Protein AF-A0A4P5Y2U1-F1 (afdb_monomer)

Radius of gyration: 18.34 Å; Cα contacts (8 Å, |Δi|>4): 33; chains: 1; bounding box: 46×25×49 Å

Foldseek 3Di:
DPVVVVVVVVVVVVVVVVVVVVVVVVLLLVLQVLLLCLPPVVCVVVCVVVSCVSCVVVVVCLVPHPCVVVSVVSNCVRNPDD

Mean predicted aligned error: 6.91 Å

pLDDT: mean 88.05, std 12.29, range [52.09, 97.31]

Solvent-accessible surface area (backbone atoms only — not comparable to full-atom values): 4649 Å² total; per-residue (Å²): 143,61,66,75,58,55,58,54,51,54,53,50,51,55,49,49,55,52,50,52,53,50,50,53,51,50,54,64,57,46,53,23,64,52,52,28,45,31,74,74,68,75,47,30,87,71,46,49,66,56,47,51,63,75,40,39,69,58,55,48,42,37,75,75,46,92,46,35,64,63,50,51,54,52,38,32,71,51,65,49,78,131

Secondary structure (DSSP, 8-state):
--HHHHHHHHHHHHHHHHHHHHHHHHHHHHHHHHHHHHHHHS-HHHHHHHHHHHTHHHHHHHHHSTTHHHHHHHHHHHH---

Sequence (82 aa):
MSDDRANRSESSWAFWLAATSAVLVLYVLGIGPVAWLALHTGVEAEIAPVAMVIYAPVVWLYNHTFLQEPLDWYIHLWIGYP

Structure (mmCIF, N/CA/C/O backbone):
data_AF-A0A4P5Y2U1-F1
#
_entry.id   AF-A0A4P5Y2U1-F1
#
loop_
_atom_site.group_PDB
_atom_sit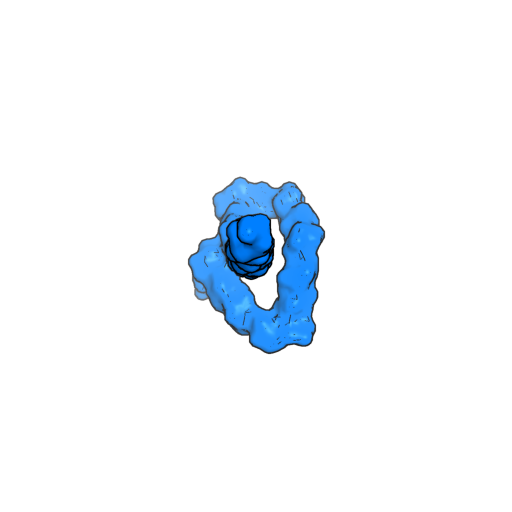e.id
_atom_site.type_symbol
_atom_site.label_atom_id
_atom_site.label_alt_id
_atom_site.label_comp_id
_atom_site.label_asym_id
_atom_site.label_entity_id
_atom_site.label_seq_id
_atom_site.pdbx_PDB_ins_code
_atom_site.Cartn_x
_atom_site.Cartn_y
_atom_site.Cartn_z
_atom_site.occupancy
_atom_site.B_iso_or_equiv
_atom_site.auth_seq_id
_atom_site.auth_comp_id
_atom_site.auth_asym_id
_atom_site.auth_atom_id
_atom_site.pdbx_PDB_model_num
ATOM 1 N N . MET A 1 1 ? 33.965 4.707 -32.922 1.00 52.09 1 MET A N 1
ATOM 2 C CA . MET A 1 1 ? 33.594 5.540 -31.752 1.00 52.09 1 MET A CA 1
ATOM 3 C C . MET A 1 1 ? 32.071 5.730 -31.683 1.00 52.09 1 MET A C 1
ATOM 5 O O . MET A 1 1 ? 31.596 6.829 -31.423 1.00 52.09 1 MET A O 1
ATOM 9 N N . SER A 1 2 ? 31.312 4.653 -31.931 1.00 57.28 2 SER A N 1
ATOM 10 C CA . SER A 1 2 ? 29.837 4.648 -31.963 1.00 57.28 2 SER A CA 1
ATOM 11 C C . SER A 1 2 ? 29.240 3.644 -30.967 1.00 57.28 2 SER A C 1
ATOM 13 O O . SER A 1 2 ? 28.112 3.834 -30.523 1.00 57.28 2 SER A O 1
ATOM 15 N N . ASP A 1 3 ? 30.021 2.647 -30.539 1.00 60.03 3 ASP A N 1
ATOM 16 C CA . ASP A 1 3 ? 29.549 1.552 -29.681 1.00 60.03 3 ASP A CA 1
ATOM 17 C C . ASP A 1 3 ? 29.389 1.959 -28.204 1.00 60.03 3 ASP A C 1
ATOM 19 O O . ASP A 1 3 ? 28.499 1.472 -27.509 1.00 60.03 3 ASP A O 1
ATOM 23 N N . ASP A 1 4 ? 30.147 2.955 -27.730 1.00 60.75 4 ASP A N 1
ATOM 24 C CA . ASP A 1 4 ? 30.064 3.436 -26.340 1.00 60.75 4 ASP A CA 1
ATOM 25 C C . ASP A 1 4 ? 28.740 4.141 -25.997 1.00 60.75 4 ASP A C 1
ATOM 27 O O . ASP A 1 4 ? 28.377 4.256 -24.822 1.00 60.75 4 ASP A O 1
ATOM 31 N N . ARG A 1 5 ? 28.013 4.652 -27.002 1.00 58.34 5 ARG A N 1
ATOM 32 C CA . ARG A 1 5 ? 26.706 5.301 -26.791 1.00 58.34 5 ARG A CA 1
ATOM 33 C C . ARG A 1 5 ? 25.572 4.287 -26.689 1.00 58.34 5 ARG A C 1
ATOM 35 O O . ARG A 1 5 ? 24.677 4.487 -25.871 1.00 58.34 5 ARG A O 1
ATOM 42 N N . ALA A 1 6 ? 25.630 3.211 -27.474 1.00 60.19 6 ALA A N 1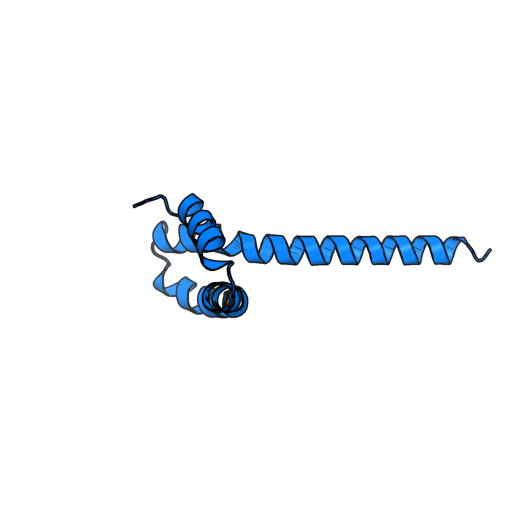
ATOM 43 C CA . ALA A 1 6 ? 24.634 2.143 -27.431 1.00 60.19 6 ALA A CA 1
ATOM 44 C C . ALA A 1 6 ? 24.651 1.436 -26.066 1.00 60.19 6 ALA A C 1
ATOM 46 O O . ALA A 1 6 ? 23.613 1.330 -25.417 1.00 60.19 6 ALA A O 1
ATOM 47 N N . ASN A 1 7 ? 25.844 1.111 -25.558 1.00 59.84 7 ASN A N 1
ATOM 48 C CA . ASN A 1 7 ? 25.994 0.403 -24.285 1.00 59.84 7 ASN A CA 1
ATOM 49 C C . ASN A 1 7 ? 25.512 1.235 -23.066 1.00 59.84 7 ASN A C 1
ATOM 51 O O . ASN A 1 7 ? 24.900 0.709 -22.137 1.00 59.84 7 ASN A O 1
ATOM 55 N N . ARG A 1 8 ? 25.701 2.569 -23.073 1.00 60.78 8 ARG A N 1
ATOM 56 C CA . ARG A 1 8 ? 25.146 3.462 -22.024 1.00 60.78 8 ARG A CA 1
ATOM 57 C C . ARG A 1 8 ? 23.625 3.599 -22.089 1.00 60.78 8 ARG A C 1
ATOM 59 O O . ARG A 1 8 ? 22.976 3.716 -21.049 1.00 60.78 8 ARG A O 1
ATOM 66 N N . SER A 1 9 ? 23.066 3.613 -23.297 1.00 62.53 9 SER A N 1
ATOM 67 C CA . SER A 1 9 ? 21.622 3.686 -23.533 1.00 62.53 9 SER A CA 1
ATOM 68 C C . SER A 1 9 ? 20.910 2.424 -23.037 1.00 62.53 9 SER A C 1
ATOM 70 O O . SER A 1 9 ? 19.922 2.527 -22.311 1.00 62.53 9 SER A O 1
ATOM 72 N N . 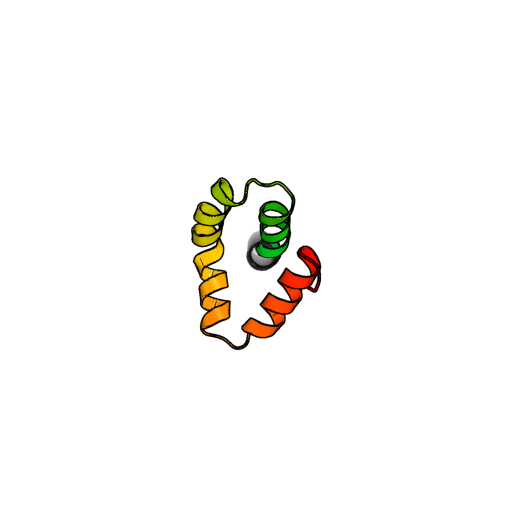GLU A 1 10 ? 21.435 1.238 -23.361 1.00 68.81 10 GLU A N 1
ATOM 73 C CA . GLU A 1 10 ? 20.878 -0.043 -22.900 1.00 68.81 10 GLU A CA 1
ATOM 74 C C . GLU A 1 10 ? 20.968 -0.200 -21.379 1.00 68.81 10 GLU A C 1
ATOM 76 O O . GLU A 1 10 ? 19.987 -0.576 -20.737 1.00 68.81 10 GLU A O 1
ATOM 81 N N . SER A 1 11 ? 22.105 0.176 -20.782 1.00 74.25 11 SER A N 1
ATOM 82 C CA . SER A 1 11 ? 22.287 0.158 -19.326 1.00 74.25 11 SER A CA 1
ATOM 83 C C . SER A 1 11 ? 21.292 1.073 -18.599 1.00 74.25 11 SER A C 1
ATOM 85 O O . SER A 1 11 ? 20.722 0.687 -17.577 1.00 74.25 11 SER A O 1
ATOM 87 N N . SER A 1 12 ? 21.023 2.257 -19.157 1.00 85.75 12 SER A N 1
ATOM 88 C CA . SER A 1 12 ? 20.057 3.200 -18.586 1.00 85.75 12 SER A CA 1
ATOM 89 C C . SER A 1 12 ? 18.627 2.662 -18.663 1.00 85.75 12 SER A C 1
ATOM 91 O O . SER A 1 12 ? 17.876 2.772 -17.698 1.00 85.75 12 SER A O 1
ATOM 93 N N . TRP A 1 13 ? 18.244 2.045 -19.783 1.00 90.31 13 TRP A N 1
ATOM 94 C CA . TRP A 1 13 ? 16.907 1.470 -19.953 1.00 90.31 13 TRP A CA 1
ATOM 95 C C . TRP A 1 13 ? 16.658 0.279 -19.021 1.00 90.31 13 TRP A C 1
ATOM 97 O O . TRP A 1 13 ? 15.613 0.210 -18.374 1.00 90.31 13 TRP A O 1
ATOM 107 N N . ALA A 1 14 ? 17.638 -0.620 -18.888 1.00 90.50 14 ALA A N 1
ATOM 108 C CA . ALA A 1 14 ? 17.561 -1.737 -17.951 1.00 90.50 14 ALA A CA 1
ATOM 109 C C . ALA A 1 14 ? 17.417 -1.252 -16.498 1.00 90.50 14 ALA A C 1
ATOM 111 O O . ALA A 1 14 ? 16.598 -1.786 -15.748 1.00 90.50 14 ALA A O 1
ATOM 112 N N . PHE A 1 15 ? 18.157 -0.202 -16.118 1.00 93.75 15 PHE A N 1
ATOM 113 C CA . PHE A 1 15 ? 18.024 0.423 -14.803 1.00 93.75 15 PHE A CA 1
ATOM 114 C C . PHE A 1 15 ? 16.612 0.968 -14.573 1.00 93.75 15 PHE A C 1
ATOM 116 O O . PHE A 1 15 ? 16.014 0.676 -13.541 1.00 93.75 15 PHE A O 1
ATOM 123 N N . TRP A 1 16 ? 16.054 1.710 -15.534 1.00 94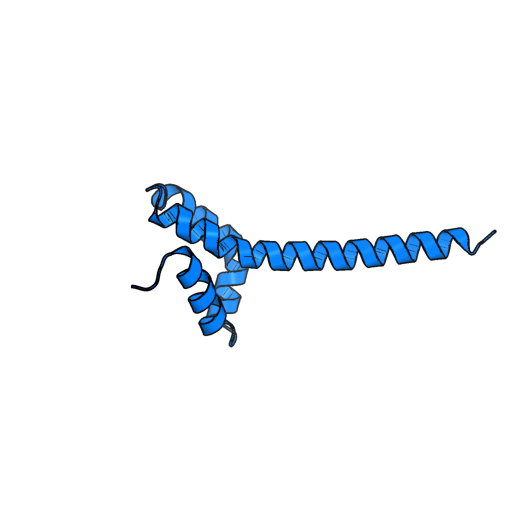.75 16 TRP A N 1
ATOM 124 C CA . TRP A 1 16 ? 14.705 2.261 -15.400 1.00 94.75 16 TRP A CA 1
ATOM 125 C C . TRP A 1 16 ? 13.635 1.175 -15.309 1.00 94.75 16 TRP A C 1
ATOM 127 O O . TRP A 1 16 ? 12.770 1.266 -14.445 1.00 94.75 16 TRP A O 1
ATOM 137 N N . LEU A 1 17 ? 13.721 0.111 -16.111 1.00 94.88 17 LEU A N 1
ATOM 138 C CA . LEU A 1 17 ? 12.787 -1.016 -16.016 1.00 94.88 17 LEU A CA 1
ATOM 139 C C . LEU A 1 17 ? 12.837 -1.699 -14.644 1.00 94.88 17 LEU A C 1
ATOM 141 O O . LEU A 1 17 ? 11.790 -1.980 -14.053 1.00 94.88 17 LEU A O 1
ATOM 145 N N . ALA A 1 18 ? 14.041 -1.943 -14.123 1.00 95.31 18 ALA A N 1
ATOM 146 C CA . ALA A 1 18 ? 14.221 -2.526 -12.799 1.00 95.31 18 ALA A CA 1
ATOM 147 C C . ALA A 1 18 ? 13.708 -1.587 -11.698 1.00 95.31 18 ALA A C 1
ATOM 149 O O . ALA A 1 18 ? 12.971 -2.024 -10.817 1.00 95.31 18 ALA A O 1
ATOM 150 N N . ALA A 1 19 ? 14.038 -0.296 -11.775 1.00 95.88 19 ALA A N 1
ATOM 151 C CA . ALA A 1 19 ? 13.607 0.711 -10.814 1.00 95.88 19 ALA A CA 1
ATOM 152 C C . ALA A 1 19 ? 12.082 0.866 -10.806 1.00 95.88 19 ALA A C 1
ATOM 154 O O . ALA A 1 19 ? 11.473 0.827 -9.741 1.00 95.88 19 ALA A O 1
ATOM 155 N N . THR A 1 20 ? 11.445 0.972 -11.974 1.00 96.62 20 THR A N 1
ATOM 156 C CA . THR A 1 20 ? 9.984 1.052 -12.086 1.00 96.62 20 THR A CA 1
ATOM 157 C C . THR A 1 20 ? 9.320 -0.193 -11.510 1.00 96.62 20 THR A C 1
ATOM 159 O O . THR A 1 20 ? 8.381 -0.071 -10.727 1.00 96.62 20 THR A O 1
ATOM 162 N N . SER A 1 21 ? 9.829 -1.382 -11.833 1.00 95.56 21 SER A N 1
ATOM 163 C CA . SER A 1 21 ? 9.293 -2.635 -11.289 1.00 95.56 21 SER A CA 1
ATOM 164 C C . SER A 1 21 ? 9.435 -2.689 -9.767 1.00 95.56 21 SER A C 1
ATOM 166 O O . SER A 1 21 ? 8.480 -3.020 -9.068 1.00 95.56 21 SER A O 1
ATOM 168 N N . ALA A 1 22 ? 10.596 -2.295 -9.237 1.00 96.50 22 ALA A N 1
ATOM 169 C CA . ALA A 1 22 ? 10.837 -2.231 -7.800 1.00 96.50 22 ALA A CA 1
ATOM 170 C C . ALA A 1 22 ? 9.901 -1.230 -7.108 1.00 96.50 22 ALA A C 1
ATOM 172 O O . ALA A 1 22 ? 9.332 -1.553 -6.070 1.00 96.50 22 ALA A O 1
ATOM 173 N N . VAL A 1 23 ? 9.686 -0.049 -7.695 1.00 97.31 23 VAL A N 1
ATOM 174 C CA . VAL A 1 23 ? 8.758 0.961 -7.166 1.00 97.31 23 VAL A CA 1
ATOM 175 C C . VAL A 1 23 ? 7.327 0.431 -7.130 1.00 97.31 23 VAL A C 1
ATOM 177 O O . VAL A 1 23 ? 6.652 0.619 -6.124 1.00 97.31 23 VAL A O 1
ATOM 180 N N . LEU A 1 24 ? 6.867 -0.266 -8.173 1.00 95.44 24 LEU A N 1
ATOM 181 C CA . LEU A 1 24 ? 5.525 -0.861 -8.193 1.00 95.44 24 LEU A CA 1
ATOM 182 C C . LEU A 1 24 ? 5.355 -1.930 -7.109 1.00 95.44 24 LEU A C 1
ATOM 184 O O . LEU A 1 24 ? 4.338 -1.947 -6.418 1.00 95.44 24 LEU A O 1
ATOM 188 N N . VAL A 1 25 ? 6.359 -2.791 -6.928 1.00 94.25 25 VAL A N 1
ATOM 189 C CA . VAL A 1 25 ? 6.345 -3.806 -5.867 1.00 94.25 25 VAL A CA 1
ATOM 190 C C . VAL A 1 25 ? 6.339 -3.142 -4.492 1.00 94.25 25 VAL A C 1
ATOM 192 O O . VAL A 1 25 ? 5.496 -3.472 -3.665 1.00 94.25 25 VAL A O 1
ATOM 195 N N . LEU A 1 26 ? 7.223 -2.171 -4.252 1.00 96.56 26 LEU A N 1
ATOM 196 C CA . LEU A 1 26 ? 7.281 -1.433 -2.987 1.00 96.56 26 LEU A CA 1
ATOM 197 C C . LEU A 1 26 ? 5.987 -0.673 -2.702 1.00 96.56 26 LEU A C 1
ATOM 199 O O . LEU A 1 26 ? 5.560 -0.618 -1.553 1.00 96.56 26 LEU A O 1
ATOM 203 N N . TYR A 1 27 ? 5.352 -0.127 -3.737 1.00 96.00 27 TYR A N 1
ATOM 204 C CA . TYR A 1 27 ? 4.046 0.501 -3.625 1.00 96.00 27 TYR A CA 1
ATOM 205 C C . TYR A 1 27 ? 3.007 -0.507 -3.129 1.00 96.00 27 TYR A C 1
ATOM 207 O O . TYR A 1 27 ? 2.411 -0.268 -2.090 1.00 96.00 27 TYR A O 1
ATOM 215 N N . VAL A 1 28 ? 2.847 -1.671 -3.768 1.00 94.69 28 VAL A N 1
ATOM 216 C CA . VAL A 1 28 ? 1.889 -2.691 -3.291 1.00 94.69 28 VAL A CA 1
ATOM 217 C C . VAL A 1 28 ? 2.227 -3.155 -1.873 1.00 94.69 28 VAL A C 1
ATOM 219 O O . VAL A 1 28 ? 1.340 -3.250 -1.029 1.00 94.69 28 VAL A O 1
ATOM 222 N N . LEU A 1 29 ? 3.508 -3.386 -1.574 1.00 94.56 29 LEU A N 1
ATOM 223 C CA . LEU A 1 29 ? 3.944 -3.817 -0.246 1.00 94.56 29 LEU A CA 1
ATOM 224 C C . LEU A 1 29 ? 3.726 -2.740 0.832 1.00 94.56 29 LEU A C 1
ATOM 226 O O . LEU A 1 29 ? 3.538 -3.077 2.000 1.00 94.56 29 LEU A O 1
ATOM 230 N N . GLY A 1 30 ? 3.681 -1.459 0.471 1.00 95.75 30 GLY A N 1
ATOM 231 C CA . GLY A 1 30 ? 3.458 -0.359 1.409 1.00 95.75 30 GLY A CA 1
ATOM 232 C C . GLY A 1 30 ? 2.102 -0.390 2.124 1.00 95.75 30 GLY A C 1
ATOM 233 O O . GLY A 1 30 ? 1.987 0.179 3.212 1.00 95.75 30 GLY A O 1
ATOM 234 N N . ILE A 1 31 ? 1.091 -1.084 1.581 1.00 94.25 31 ILE A N 1
ATOM 235 C CA . ILE A 1 31 ? -0.247 -1.149 2.193 1.00 94.25 31 ILE A CA 1
ATOM 236 C C . ILE A 1 31 ? -0.234 -1.834 3.569 1.00 94.25 31 ILE A C 1
ATOM 238 O O . ILE A 1 31 ? -0.982 -1.440 4.459 1.00 94.25 31 ILE A O 1
ATOM 242 N N . GLY A 1 32 ? 0.659 -2.807 3.770 1.00 93.75 32 GLY A N 1
ATOM 243 C CA . GLY A 1 32 ? 0.796 -3.555 5.022 1.00 93.75 32 GLY A CA 1
ATOM 244 C C . GLY A 1 32 ? 1.245 -2.685 6.205 1.00 93.75 32 GLY A C 1
ATOM 245 O O . GLY A 1 32 ? 0.496 -2.558 7.174 1.00 93.75 32 GLY A O 1
ATOM 246 N N . PRO A 1 33 ? 2.412 -2.013 6.127 1.00 94.25 33 PRO A N 1
ATOM 247 C CA . PRO A 1 33 ? 2.846 -1.057 7.145 1.00 94.25 33 PRO A CA 1
ATOM 248 C C . PRO A 1 33 ? 1.823 0.050 7.418 1.00 94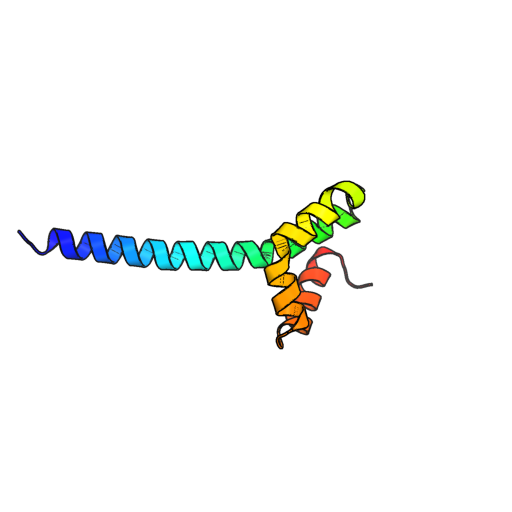.25 33 PRO A C 1
ATOM 250 O O . PRO A 1 33 ? 1.671 0.474 8.560 1.00 94.25 33 PRO A O 1
ATOM 253 N N . VAL A 1 34 ? 1.114 0.521 6.385 1.00 93.88 34 VAL A N 1
ATOM 254 C CA . VAL A 1 34 ? 0.071 1.549 6.535 1.00 93.88 34 VAL A CA 1
ATOM 255 C C . VAL A 1 34 ? -1.132 1.009 7.309 1.00 93.88 34 VAL A C 1
ATOM 257 O O . VAL A 1 34 ? -1.622 1.694 8.205 1.00 93.88 34 VAL A O 1
ATOM 260 N N . ALA A 1 35 ? -1.566 -0.223 7.031 1.00 91.25 35 ALA A N 1
ATOM 261 C CA . ALA A 1 35 ? -2.613 -0.892 7.801 1.00 91.25 35 ALA A CA 1
ATOM 262 C C . ALA A 1 35 ? -2.187 -1.113 9.262 1.00 91.25 35 ALA A C 1
ATOM 264 O O . ALA A 1 35 ? -2.954 -0.830 10.182 1.00 91.25 35 ALA A O 1
ATOM 265 N N . TRP A 1 36 ? -0.940 -1.539 9.492 1.00 93.88 36 TRP A N 1
ATOM 266 C CA . TRP A 1 36 ? -0.390 -1.657 10.842 1.00 93.88 36 TRP A CA 1
ATOM 267 C C . TRP A 1 36 ? -0.408 -0.318 11.580 1.00 93.88 36 TRP A C 1
ATOM 269 O O . TRP A 1 36 ? -0.884 -0.255 12.714 1.00 93.88 36 TRP A O 1
ATOM 279 N N . LEU A 1 37 ? 0.057 0.752 10.924 1.00 92.69 37 LEU A N 1
ATOM 280 C CA . LEU A 1 37 ? 0.100 2.097 11.490 1.00 92.69 37 LEU A CA 1
ATOM 281 C C . LEU A 1 37 ? -1.302 2.577 11.880 1.00 92.69 37 LEU A C 1
ATOM 283 O O . LEU A 1 37 ? -1.473 3.069 12.996 1.00 92.69 37 LEU A O 1
ATOM 287 N N . ALA A 1 38 ? -2.293 2.390 11.002 1.00 89.81 38 ALA A N 1
ATOM 288 C CA . ALA A 1 38 ? -3.683 2.768 11.256 1.00 89.81 38 ALA A CA 1
ATOM 289 C C . ALA A 1 38 ? -4.192 2.143 12.558 1.00 89.81 38 ALA A C 1
ATOM 291 O O . ALA A 1 38 ? -4.657 2.855 13.447 1.00 89.81 38 ALA A O 1
ATOM 292 N N . LEU A 1 39 ? -4.010 0.829 12.696 1.00 88.44 39 LEU A N 1
ATOM 293 C CA . LEU A 1 39 ? -4.550 0.060 13.814 1.00 88.44 39 LEU A CA 1
ATOM 294 C C . LEU A 1 39 ? -3.783 0.261 15.126 1.00 88.44 39 LEU A C 1
ATOM 296 O O . LEU A 1 39 ? -4.388 0.241 16.193 1.00 88.44 39 LEU A O 1
ATOM 300 N N . HIS A 1 40 ? -2.461 0.453 15.074 1.00 89.12 40 HIS A N 1
ATOM 301 C CA . HIS A 1 40 ? -1.617 0.416 16.276 1.00 89.12 40 HIS A CA 1
ATOM 302 C C . HIS A 1 40 ? -1.243 1.789 16.835 1.00 89.12 40 HIS A C 1
ATOM 304 O O . HIS A 1 40 ? -0.766 1.867 17.966 1.00 89.12 40 HIS A O 1
ATOM 310 N N . THR A 1 41 ? -1.434 2.873 16.078 1.00 89.56 41 THR A N 1
ATOM 311 C CA . THR A 1 41 ? -1.019 4.219 16.524 1.00 89.56 41 THR A CA 1
ATOM 312 C C . THR A 1 41 ? -2.175 5.185 16.766 1.00 89.56 41 THR A C 1
ATOM 314 O O . THR A 1 41 ? -1.945 6.309 17.202 1.00 89.56 41 THR A O 1
ATOM 317 N N . GLY A 1 42 ? -3.421 4.756 16.537 1.00 86.50 42 GLY A N 1
A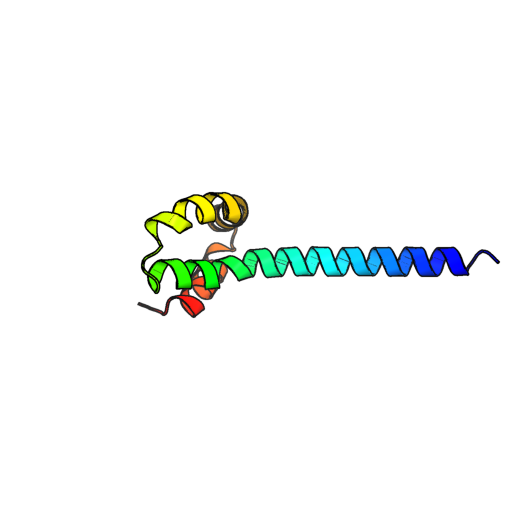TOM 318 C CA . GLY A 1 42 ? -4.616 5.562 16.810 1.00 86.50 42 GLY A CA 1
ATOM 319 C C . GLY A 1 42 ? -4.831 6.734 15.845 1.00 86.50 42 GLY A C 1
ATOM 320 O O . GLY A 1 42 ? -5.757 7.514 16.041 1.00 86.50 42 GLY A O 1
ATOM 321 N N . VAL A 1 43 ? -4.014 6.850 14.791 1.00 90.69 43 VAL A N 1
ATOM 322 C CA . VAL A 1 43 ? -4.135 7.884 13.744 1.00 90.69 43 VAL A CA 1
ATOM 323 C C . VAL A 1 43 ? -4.996 7.435 12.558 1.00 90.69 43 VAL A C 1
ATOM 325 O O . VAL A 1 43 ? -5.010 8.097 11.523 1.00 90.69 43 VAL A O 1
ATOM 328 N N . GLU A 1 44 ? -5.713 6.312 12.679 1.00 89.00 44 GLU A N 1
ATOM 329 C CA . GLU A 1 44 ? -6.567 5.751 11.621 1.00 89.00 44 GLU A CA 1
ATOM 330 C C . GLU A 1 44 ? -7.465 6.811 10.974 1.00 89.00 44 GLU A C 1
ATOM 332 O O . GLU A 1 44 ? -7.504 6.915 9.751 1.00 89.00 44 GLU A O 1
ATOM 337 N N . ALA A 1 45 ? -8.125 7.645 11.783 1.00 89.38 45 ALA A N 1
ATOM 338 C CA . ALA A 1 45 ? -9.043 8.671 11.292 1.00 89.38 45 ALA A CA 1
ATOM 339 C C . ALA A 1 45 ? -8.368 9.703 10.367 1.00 89.38 45 ALA A C 1
ATOM 341 O O . ALA A 1 45 ? -9.012 10.249 9.472 1.00 89.38 45 ALA A O 1
ATOM 342 N N . GLU A 1 46 ? -7.075 9.959 10.564 1.00 91.50 46 GLU A N 1
ATOM 343 C CA . GLU A 1 46 ? -6.295 10.907 9.767 1.00 91.50 46 GLU A CA 1
ATOM 344 C C . GLU A 1 46 ? -5.716 10.240 8.517 1.00 91.50 46 GLU A C 1
ATOM 346 O O . GLU A 1 46 ? -5.721 10.827 7.431 1.00 91.50 46 GLU A O 1
ATOM 351 N N . ILE A 1 47 ? -5.229 9.002 8.654 1.00 91.31 47 ILE A N 1
ATOM 352 C CA . ILE A 1 47 ? -4.489 8.338 7.580 1.00 91.31 47 ILE A CA 1
ATOM 353 C C . ILE A 1 47 ? -5.376 7.517 6.647 1.00 91.31 47 ILE A C 1
ATOM 355 O O . ILE A 1 47 ? -5.039 7.398 5.473 1.00 91.31 47 ILE A O 1
ATOM 359 N N . ALA A 1 48 ? -6.506 6.978 7.113 1.00 89.00 48 ALA A N 1
ATOM 360 C CA . ALA A 1 48 ? -7.374 6.118 6.310 1.00 89.00 48 ALA A CA 1
ATOM 361 C C . ALA A 1 48 ? -7.926 6.810 5.048 1.00 89.00 48 ALA A C 1
ATOM 363 O O . ALA A 1 48 ? -7.865 6.193 3.981 1.00 89.00 48 ALA A O 1
ATOM 364 N N . PRO A 1 49 ? -8.382 8.083 5.084 1.00 93.38 49 PRO A N 1
ATOM 365 C CA . PRO A 1 49 ? -8.852 8.767 3.878 1.00 93.38 49 PRO A CA 1
ATOM 366 C C . PRO A 1 49 ? -7.738 8.931 2.840 1.00 93.38 49 PRO A C 1
ATOM 368 O O . PRO A 1 49 ? -7.937 8.691 1.650 1.00 93.38 49 PRO A O 1
ATOM 371 N N . VAL A 1 50 ? -6.540 9.304 3.297 1.00 93.62 50 VAL A N 1
ATOM 372 C CA . VAL A 1 50 ? -5.373 9.501 2.430 1.00 93.62 50 VAL A CA 1
ATOM 373 C C . VAL A 1 50 ? -4.894 8.162 1.869 1.00 93.62 50 VAL A C 1
ATOM 375 O O . VAL A 1 50 ? -4.636 8.050 0.671 1.00 93.62 50 VAL A O 1
ATOM 378 N N . ALA A 1 51 ? -4.836 7.128 2.707 1.00 93.19 51 ALA A N 1
ATOM 379 C CA . ALA A 1 51 ? -4.465 5.779 2.312 1.00 93.19 51 ALA A CA 1
ATOM 380 C C . ALA A 1 51 ? -5.445 5.202 1.281 1.00 93.19 51 ALA A C 1
ATOM 382 O O . ALA A 1 51 ? -4.991 4.640 0.290 1.00 93.19 51 ALA A O 1
ATOM 383 N N . MET A 1 52 ? -6.760 5.400 1.442 1.00 92.81 52 MET A N 1
ATOM 384 C CA . MET A 1 52 ? -7.753 4.971 0.447 1.00 92.81 52 MET A CA 1
ATOM 385 C C . MET A 1 52 ? -7.512 5.598 -0.925 1.00 92.81 52 MET A C 1
ATOM 387 O O . MET A 1 52 ? -7.651 4.914 -1.934 1.00 92.81 52 MET A O 1
ATOM 391 N N . VAL A 1 53 ? -7.129 6.876 -0.977 1.00 96.44 53 VAL A N 1
ATOM 392 C CA . VAL A 1 53 ? -6.829 7.554 -2.246 1.00 96.44 53 VAL A CA 1
ATOM 393 C C . VAL A 1 53 ? -5.518 7.042 -2.841 1.00 96.44 53 VAL A C 1
ATOM 395 O O . VAL A 1 53 ? -5.482 6.675 -4.015 1.00 96.44 53 VAL A O 1
ATOM 398 N N . ILE A 1 54 ? -4.449 6.976 -2.040 1.00 96.19 54 ILE A N 1
ATOM 399 C CA . ILE A 1 54 ? -3.122 6.537 -2.498 1.00 96.19 54 ILE A CA 1
ATOM 400 C C . ILE A 1 54 ? -3.162 5.088 -2.979 1.00 96.19 54 ILE A C 1
ATOM 402 O O . ILE A 1 54 ? -2.562 4.784 -4.007 1.00 96.19 54 ILE A O 1
ATOM 406 N N . TYR A 1 55 ? -3.872 4.209 -2.270 1.00 95.75 55 TYR A N 1
ATOM 407 C CA . TYR A 1 55 ? -3.973 2.778 -2.559 1.00 95.75 55 TYR A CA 1
ATOM 408 C C . TYR A 1 55 ? -5.226 2.391 -3.350 1.00 95.75 55 TYR A C 1
ATOM 410 O O . TYR A 1 55 ? -5.473 1.199 -3.530 1.00 95.75 55 TYR A O 1
ATOM 418 N N . ALA A 1 56 ? -5.989 3.348 -3.890 1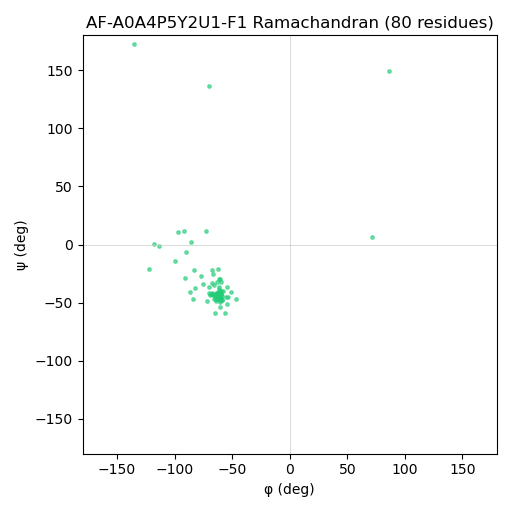.00 96.25 56 ALA A N 1
ATOM 419 C CA . ALA A 1 56 ? -7.164 3.057 -4.716 1.00 96.25 56 ALA A CA 1
ATOM 420 C C . ALA A 1 56 ? -6.882 2.053 -5.857 1.00 96.25 56 ALA A C 1
ATOM 422 O O . ALA A 1 56 ? -7.692 1.146 -6.047 1.00 96.25 56 ALA A O 1
ATOM 423 N N . PRO A 1 57 ? -5.739 2.113 -6.575 1.00 96.50 57 PRO A N 1
ATOM 424 C CA . PRO A 1 57 ? -5.373 1.079 -7.544 1.00 96.50 57 PRO A CA 1
ATOM 425 C C . PRO A 1 57 ? -5.233 -0.325 -6.939 1.00 96.50 57 PRO A C 1
ATOM 427 O O . PRO A 1 57 ? -5.677 -1.301 -7.540 1.00 96.50 57 PRO A O 1
ATOM 430 N N . VAL A 1 58 ? -4.649 -0.444 -5.743 1.00 95.00 58 VAL A N 1
ATOM 431 C CA . VAL A 1 58 ? -4.504 -1.732 -5.041 1.00 95.00 58 VAL A CA 1
ATOM 432 C C . VAL A 1 58 ? -5.869 -2.250 -4.597 1.00 95.00 58 VAL A C 1
ATOM 434 O O . VAL A 1 58 ? -6.174 -3.420 -4.805 1.00 95.00 58 VAL A O 1
ATOM 437 N N . VAL A 1 59 ? -6.731 -1.372 -4.077 1.00 93.69 59 VAL A N 1
ATOM 438 C CA . VAL A 1 59 ? -8.125 -1.699 -3.737 1.00 93.69 59 VAL A CA 1
ATOM 439 C C . VAL A 1 59 ? -8.905 -2.131 -4.981 1.00 93.69 59 VAL A C 1
ATOM 441 O O . VAL A 1 59 ? -9.716 -3.053 -4.930 1.00 93.69 59 VAL A O 1
ATOM 444 N N . TRP A 1 60 ? -8.661 -1.506 -6.131 1.00 95.81 60 TRP A N 1
ATOM 445 C CA . TRP A 1 60 ? -9.277 -1.931 -7.382 1.00 95.81 60 TRP A CA 1
ATOM 446 C C . TRP A 1 60 ? -8.824 -3.342 -7.776 1.00 95.81 60 TRP A C 1
ATOM 448 O O . TRP A 1 60 ? -9.679 -4.181 -8.063 1.00 95.81 60 TRP A O 1
ATOM 458 N N . LEU A 1 61 ? -7.516 -3.626 -7.721 1.00 94.19 61 LEU A N 1
ATOM 459 C CA . LEU A 1 61 ? -6.957 -4.954 -8.002 1.00 94.19 61 LEU A CA 1
ATOM 460 C C . LEU A 1 61 ? -7.525 -6.019 -7.064 1.00 94.19 61 LEU A C 1
ATOM 462 O O . LEU A 1 61 ? -7.916 -7.088 -7.530 1.00 94.19 61 LEU A O 1
ATOM 466 N N . TYR A 1 62 ? -7.615 -5.704 -5.774 1.00 93.25 62 TYR A N 1
ATOM 467 C CA . TYR A 1 62 ? -8.221 -6.557 -4.757 1.00 93.25 62 TYR A CA 1
ATOM 468 C C . TYR A 1 62 ? -9.647 -6.977 -5.138 1.00 93.25 62 TYR A C 1
ATOM 470 O O . TYR A 1 62 ? -9.985 -8.152 -5.066 1.00 93.25 62 TYR A O 1
ATOM 478 N N . ASN A 1 63 ? -10.461 -6.029 -5.609 1.00 95.19 63 ASN A N 1
ATOM 479 C CA . ASN A 1 63 ? -11.877 -6.261 -5.906 1.00 95.19 63 ASN A CA 1
ATOM 480 C C . ASN A 1 63 ? -12.154 -6.881 -7.287 1.00 95.19 63 ASN A C 1
ATOM 482 O O . ASN A 1 63 ? -13.231 -7.432 -7.496 1.00 95.19 63 ASN A O 1
ATOM 486 N N . HIS A 1 64 ? -11.237 -6.750 -8.251 1.00 95.50 64 HIS A N 1
ATOM 487 C CA . HIS A 1 64 ? -11.503 -7.095 -9.659 1.00 95.50 64 HIS A CA 1
ATOM 488 C C . HIS A 1 64 ? -10.614 -8.213 -10.207 1.00 95.50 64 HIS A C 1
ATOM 490 O O . HIS A 1 64 ? -10.729 -8.572 -11.379 1.00 95.50 64 HIS A O 1
ATOM 496 N N . THR A 1 65 ? -9.712 -8.762 -9.396 1.00 94.19 65 THR A N 1
ATOM 497 C CA . THR A 1 65 ? -8.785 -9.816 -9.822 1.00 94.19 65 THR A CA 1
ATOM 498 C C . THR A 1 65 ? -8.704 -10.933 -8.786 1.0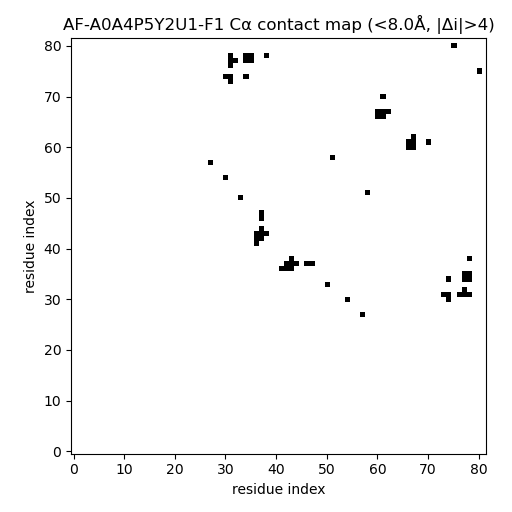0 94.19 65 THR A C 1
ATOM 500 O O . THR A 1 65 ? -9.199 -10.808 -7.671 1.00 94.19 65 THR A O 1
ATOM 503 N N . PHE A 1 66 ? -8.012 -12.020 -9.125 1.00 92.94 66 PHE A N 1
ATOM 504 C CA . PHE A 1 66 ? -7.739 -13.134 -8.208 1.00 92.94 66 PHE A CA 1
ATOM 505 C C . PHE A 1 66 ? -6.694 -12.801 -7.121 1.00 92.94 66 PHE A C 1
ATOM 507 O O . PHE A 1 66 ? -6.195 -13.700 -6.451 1.00 92.94 66 PHE A O 1
ATOM 514 N N . LEU A 1 67 ? -6.326 -11.524 -6.957 1.00 92.44 67 LEU A N 1
ATOM 515 C CA . LEU A 1 67 ? -5.341 -11.071 -5.971 1.00 92.44 67 LEU A CA 1
ATOM 516 C C . LEU A 1 67 ? -5.937 -10.797 -4.587 1.00 92.44 67 LEU A C 1
ATOM 518 O O . LEU A 1 67 ? -5.200 -10.395 -3.693 1.00 92.44 67 LEU A O 1
ATOM 522 N N . GLN A 1 68 ? -7.235 -11.020 -4.396 1.00 93.31 68 GLN A N 1
ATOM 523 C CA . GLN A 1 68 ? -7.905 -10.790 -3.120 1.00 93.31 68 GLN A CA 1
ATOM 524 C C . GLN A 1 68 ? -7.248 -11.573 -1.970 1.00 93.31 68 GLN A C 1
ATOM 526 O O . GLN A 1 68 ? -6.725 -10.984 -1.029 1.00 93.31 68 GLN A O 1
ATOM 531 N N . GLU A 1 69 ? -7.194 -12.901 -2.098 1.00 93.25 69 GLU A N 1
ATOM 532 C CA . GLU A 1 69 ? -6.630 -13.804 -1.089 1.00 93.25 69 GLU A CA 1
ATOM 533 C C . GLU A 1 69 ? -5.149 -13.525 -0.764 1.00 93.25 69 GLU A C 1
ATOM 535 O O . GLU A 1 69 ? -4.817 -13.413 0.418 1.00 93.25 69 GLU A O 1
ATOM 540 N N . PRO A 1 70 ? -4.234 -13.352 -1.744 1.00 94.06 70 PRO A N 1
ATOM 541 C CA . PRO A 1 70 ? -2.847 -13.034 -1.418 1.00 94.06 70 PRO A CA 1
ATOM 542 C C . PRO A 1 70 ? -2.679 -11.644 -0.790 1.00 94.06 70 PRO A C 1
ATOM 544 O O . PRO A 1 70 ? -1.798 -11.474 0.054 1.00 94.06 70 PRO A O 1
ATOM 547 N N . LEU A 1 71 ? -3.499 -10.655 -1.165 1.00 92.69 71 LEU A N 1
ATOM 548 C CA . LEU A 1 71 ? -3.467 -9.331 -0.539 1.00 92.69 71 LE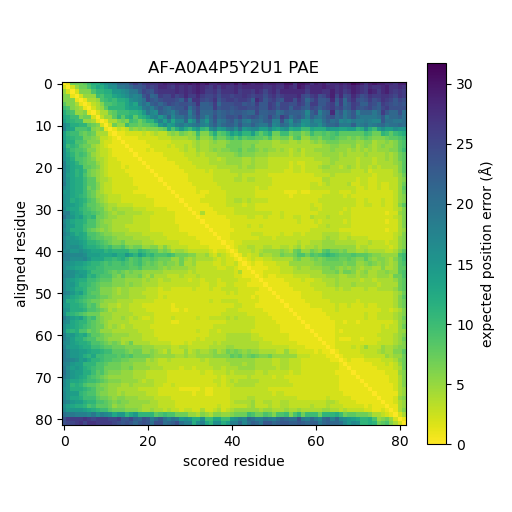U A CA 1
ATOM 549 C C . LEU A 1 71 ? -3.996 -9.374 0.898 1.00 92.69 71 LEU A C 1
ATOM 551 O O . LEU A 1 71 ? -3.362 -8.789 1.774 1.00 92.69 71 LEU A O 1
ATOM 555 N N . ASP A 1 72 ? -5.082 -10.104 1.158 1.00 92.69 72 ASP A N 1
ATOM 556 C CA . ASP A 1 72 ? -5.593 -10.319 2.517 1.00 92.69 72 ASP A CA 1
ATOM 557 C C . ASP A 1 72 ? -4.552 -11.021 3.381 1.00 92.69 72 ASP A C 1
ATOM 559 O O . ASP A 1 72 ? -4.233 -10.557 4.474 1.00 92.69 72 ASP A O 1
ATOM 563 N N . TRP A 1 73 ? -3.971 -12.115 2.883 1.00 94.50 73 TRP A N 1
ATOM 564 C CA . TRP A 1 73 ? -2.900 -12.816 3.586 1.00 94.50 73 TRP A CA 1
ATOM 565 C C . TRP A 1 73 ? -1.732 -11.879 3.908 1.00 94.50 73 TRP A C 1
ATOM 567 O O . TRP A 1 73 ? -1.252 -11.861 5.042 1.00 94.50 73 TRP A O 1
ATOM 577 N N . TYR A 1 74 ? -1.306 -11.065 2.939 1.00 94.19 74 TYR A N 1
ATOM 578 C CA . TYR A 1 74 ? -0.224 -10.110 3.141 1.00 94.19 74 TYR A CA 1
ATOM 579 C C . TYR A 1 74 ? -0.566 -9.066 4.206 1.00 94.19 74 TYR A C 1
ATOM 581 O O . TYR A 1 74 ? 0.244 -8.824 5.096 1.00 94.19 74 TYR A O 1
ATOM 589 N N . ILE A 1 75 ? -1.755 -8.463 4.156 1.00 92.88 75 ILE A N 1
ATOM 590 C CA . ILE A 1 75 ? -2.187 -7.466 5.144 1.00 92.88 75 ILE A CA 1
ATOM 591 C C . ILE A 1 75 ? -2.272 -8.099 6.540 1.00 92.88 75 ILE A C 1
ATOM 593 O O . ILE A 1 75 ? -1.785 -7.504 7.502 1.00 92.88 75 ILE A O 1
ATOM 597 N N . HIS A 1 76 ? -2.788 -9.327 6.654 1.00 92.38 76 HIS A N 1
ATOM 598 C CA . HIS A 1 76 ? -2.853 -10.063 7.921 1.00 92.38 76 HIS A CA 1
ATOM 599 C C . HIS A 1 76 ? -1.480 -10.336 8.547 1.00 92.38 76 HIS A C 1
ATOM 601 O O . HIS A 1 76 ? -1.378 -10.358 9.772 1.00 92.38 76 HIS A O 1
ATOM 607 N N . LEU A 1 77 ? -0.406 -10.482 7.759 1.00 94.00 77 LEU A N 1
ATOM 608 C CA . LEU A 1 77 ? 0.950 -10.572 8.323 1.00 94.00 77 LEU A CA 1
ATOM 609 C C . LEU A 1 77 ? 1.332 -9.331 9.133 1.00 94.00 77 LEU A C 1
ATOM 611 O O . LEU A 1 77 ? 2.100 -9.433 10.086 1.00 94.00 77 LEU A O 1
ATOM 615 N N . TRP A 1 78 ? 0.818 -8.166 8.743 1.00 93.25 78 TRP A N 1
ATOM 616 C CA . TRP A 1 78 ? 1.107 -6.909 9.416 1.00 93.25 78 TRP A CA 1
ATOM 617 C C . TRP A 1 78 ? 0.206 -6.694 10.619 1.00 93.25 78 TRP A C 1
ATOM 619 O O . TRP A 1 78 ? 0.692 -6.332 11.683 1.00 93.25 78 TRP A O 1
ATOM 629 N N . ILE A 1 79 ? -1.097 -6.913 10.465 1.00 90.31 79 ILE A N 1
ATOM 630 C CA . ILE A 1 79 ? -2.080 -6.552 11.494 1.00 90.31 79 ILE A CA 1
ATOM 631 C C . ILE A 1 79 ? -2.354 -7.673 12.507 1.00 90.31 79 ILE A C 1
ATOM 633 O O . ILE A 1 79 ? -3.020 -7.431 13.510 1.00 90.31 79 ILE A O 1
ATOM 637 N N . GLY A 1 80 ? -1.799 -8.866 12.277 1.00 83.44 80 GLY A N 1
ATOM 638 C CA . GLY A 1 80 ? -2.082 -10.071 13.050 1.00 83.44 80 GLY A CA 1
ATOM 639 C C . GLY A 1 80 ? -3.315 -10.810 12.526 1.00 83.44 80 GLY A C 1
ATOM 640 O O . GLY A 1 80 ? -4.235 -10.208 11.973 1.00 83.44 80 GLY A O 1
ATOM 641 N N . TYR A 1 81 ? -3.323 -12.135 12.684 1.00 59.38 81 TYR A N 1
ATOM 642 C CA . TYR A 1 81 ? -4.537 -12.931 12.491 1.00 59.38 81 TYR A CA 1
ATOM 643 C C . TYR A 1 81 ? -5.505 -12.622 13.650 1.00 59.38 81 TYR A C 1
ATOM 645 O O . TYR A 1 81 ? -5.027 -12.549 14.788 1.00 59.38 81 TYR A O 1
ATOM 653 N N . PRO A 1 82 ? -6.812 -12.425 13.398 1.00 55.94 82 PRO A N 1
ATOM 654 C CA . PRO A 1 82 ? -7.801 -12.379 14.471 1.00 55.94 82 PRO A CA 1
ATOM 655 C C . PRO A 1 82 ? -7.842 -13.690 15.272 1.00 55.94 82 PRO A C 1
ATOM 657 O O . PRO A 1 82 ? -7.549 -14.764 14.690 1.00 55.94 82 PRO A O 1
#